Protein AF-A0A931S979-F1 (afdb_monomer_lite)

Sequence (133 aa):
MPFPTGTSEITEDDVEEVTSRFDELYEKAYGRGSGYREAGKEILTFRVTAVGVLKKPKIQSASMNKGANPDVAVKGTREVYFEERKDFVSTNIYDFERLAPGIIETPVTTIVVNPNDRAMIDEFLNVRILAGA

Foldseek 3Di:
DDFDDDDDDGDPVSVVVVLVVVLVVQCVVPNPPPSVVVVPDDDPDDDDDDDDDDDDDDQFFADAPPPPDQVQFFPAWDFDQDPVVNGTDTDTAGDLVRDRWFADDDPVDHGDAHPQWGWTAGRSRDIDIDDGD

Radius of gyration: 26.76 Å; chains: 1; bounding box: 42×40×65 Å

pLDDT: mean 84.08, std 11.94, range [40.72, 96.25]

Structure (mmCIF, N/CA/C/O backbone):
data_AF-A0A931S979-F1
#
_entry.id   AF-A0A931S979-F1
#
loop_
_atom_site.group_PDB
_atom_site.id
_atom_site.type_symbol
_atom_site.label_atom_id
_atom_site.label_alt_id
_atom_site.label_comp_id
_atom_site.label_asym_id
_atom_site.label_entity_id
_atom_site.label_seq_id
_atom_site.pdbx_PDB_ins_code
_atom_site.Cartn_x
_atom_site.Cartn_y
_atom_site.Cartn_z
_atom_site.occupancy
_atom_site.B_iso_or_equiv
_atom_site.auth_seq_id
_atom_site.auth_comp_id
_atom_site.auth_asym_id
_atom_site.auth_atom_id
_atom_site.pdbx_PDB_model_num
ATOM 1 N N . MET A 1 1 ? -10.013 6.696 20.470 1.00 86.00 1 MET A N 1
ATOM 2 C CA . MET A 1 1 ? -9.221 5.533 20.923 1.00 86.00 1 MET A CA 1
ATOM 3 C C . MET A 1 1 ? -10.169 4.387 21.203 1.00 86.00 1 MET A C 1
ATOM 5 O O . MET A 1 1 ? -11.299 4.681 21.578 1.00 86.00 1 MET A O 1
ATOM 9 N N . PRO A 1 2 ? -9.794 3.130 20.927 1.00 89.75 2 PRO A N 1
ATOM 10 C CA . PRO A 1 2 ? -10.700 2.011 21.143 1.00 89.75 2 PRO A CA 1
ATOM 11 C C . PRO A 1 2 ? -10.795 1.680 22.636 1.00 89.75 2 PRO A C 1
ATOM 13 O O . PRO A 1 2 ? -9.772 1.593 23.313 1.00 89.75 2 PRO A O 1
ATOM 16 N N . PHE A 1 3 ? -12.022 1.474 23.106 1.00 92.19 3 PHE A N 1
ATOM 17 C CA . PHE A 1 3 ? -12.305 0.714 24.324 1.00 92.19 3 PHE A C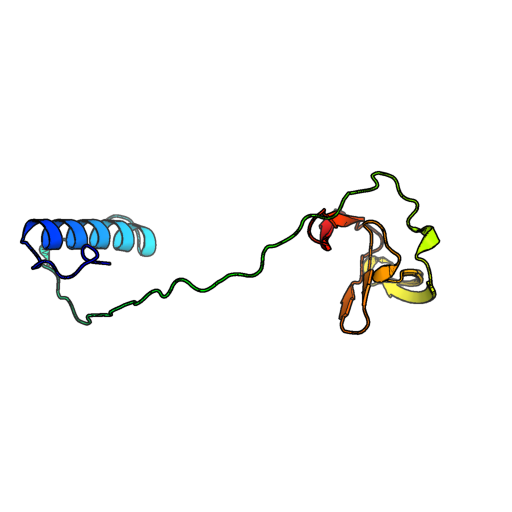A 1
ATOM 18 C C . PHE A 1 3 ? -11.906 -0.763 24.129 1.00 92.19 3 PHE A C 1
ATOM 20 O O . PHE A 1 3 ? -11.683 -1.176 22.980 1.00 92.19 3 PHE A O 1
ATOM 27 N N . PRO A 1 4 ? -11.814 -1.566 25.207 1.00 90.31 4 PRO A N 1
ATOM 28 C CA . PRO A 1 4 ? -11.581 -3.000 25.087 1.00 90.31 4 PRO A CA 1
ATOM 29 C C . PRO A 1 4 ? -12.544 -3.666 24.103 1.00 90.31 4 PRO A C 1
ATOM 31 O O . PRO A 1 4 ? -13.722 -3.320 23.999 1.00 90.31 4 PRO A O 1
ATOM 34 N N . THR A 1 5 ? -12.034 -4.640 23.355 1.00 88.81 5 THR A N 1
ATOM 35 C CA . THR A 1 5 ? -12.852 -5.400 22.410 1.00 88.81 5 THR A CA 1
ATOM 36 C C . THR A 1 5 ? -13.749 -6.386 23.145 1.00 88.81 5 THR A C 1
ATOM 38 O O . THR A 1 5 ? -13.280 -7.092 24.034 1.00 88.81 5 THR A O 1
ATOM 41 N N . GLY A 1 6 ? -14.992 -6.527 22.694 1.00 86.50 6 GLY A N 1
ATOM 42 C CA . GLY A 1 6 ? -15.927 -7.517 23.217 1.00 86.50 6 GLY A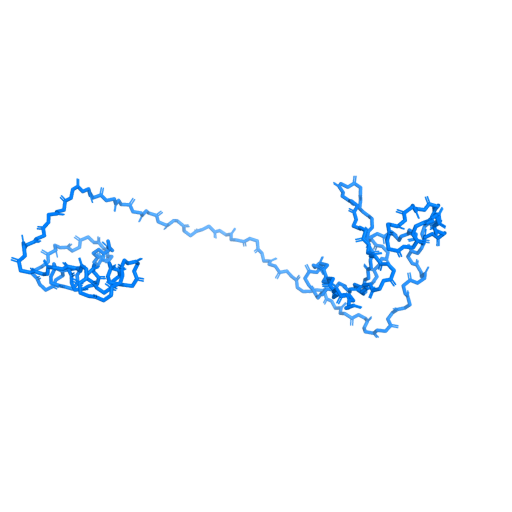 CA 1
ATOM 43 C C . GLY A 1 6 ? -17.293 -6.909 23.485 1.00 86.50 6 GLY A C 1
ATOM 44 O O . GLY A 1 6 ? -17.643 -5.872 22.927 1.00 86.50 6 GLY A O 1
ATOM 45 N N . THR A 1 7 ? -18.065 -7.595 24.322 1.00 85.81 7 THR A N 1
ATOM 46 C CA . THR A 1 7 ? -19.414 -7.187 24.742 1.00 85.81 7 THR A CA 1
ATOM 47 C C . THR A 1 7 ? -19.513 -6.982 26.252 1.00 85.81 7 THR A C 1
ATOM 49 O O . THR A 1 7 ? -20.619 -6.905 26.780 1.00 85.81 7 THR A O 1
ATOM 52 N N . SER A 1 8 ? -18.378 -6.966 26.955 1.00 91.31 8 SER A N 1
ATOM 53 C CA . SER A 1 8 ? -18.333 -6.678 28.387 1.00 91.31 8 SER A CA 1
ATOM 54 C C . SER A 1 8 ? -18.725 -5.226 28.649 1.00 91.31 8 SER A C 1
ATOM 56 O O . SER A 1 8 ? -18.535 -4.361 27.791 1.00 91.31 8 SER A O 1
ATOM 58 N N . GLU A 1 9 ? -19.264 -4.965 29.836 1.00 94.06 9 GLU A N 1
ATOM 59 C CA . GLU A 1 9 ? -19.515 -3.598 30.282 1.00 94.06 9 GLU A CA 1
ATOM 60 C C . GLU A 1 9 ? -18.198 -2.825 30.402 1.00 94.06 9 GLU A C 1
ATOM 62 O O . GLU A 1 9 ? -17.171 -3.383 30.788 1.00 94.06 9 GLU A O 1
ATOM 67 N N . ILE A 1 10 ? -18.244 -1.543 30.040 1.00 93.25 10 ILE A N 1
ATOM 68 C CA . ILE A 1 10 ? -17.109 -0.626 30.154 1.00 93.25 10 ILE A CA 1
ATOM 69 C C . ILE A 1 10 ? -16.960 -0.240 31.626 1.00 93.25 10 ILE A C 1
ATOM 71 O O . ILE A 1 10 ? -17.922 0.213 32.248 1.00 93.25 10 ILE A O 1
ATOM 75 N N . THR A 1 11 ? -15.755 -0.395 32.158 1.00 95.69 11 THR A N 1
ATOM 76 C CA . THR A 1 11 ? -15.399 -0.068 33.542 1.00 95.69 11 THR A CA 1
ATOM 77 C C . THR A 1 11 ? -14.742 1.312 33.652 1.00 95.69 11 THR A C 1
ATOM 79 O O . THR A 1 11 ? -14.381 1.928 32.647 1.00 95.69 11 THR A O 1
ATOM 82 N N . GLU A 1 12 ? -14.575 1.818 34.876 1.00 94.56 12 GLU A N 1
ATOM 83 C CA . GLU A 1 12 ? -13.837 3.068 35.119 1.00 94.56 12 GLU A CA 1
ATOM 84 C C . GLU A 1 12 ? -12.369 2.961 34.672 1.00 94.56 12 GLU A C 1
ATOM 86 O O . GLU A 1 12 ? -11.866 3.882 34.024 1.00 94.56 12 GLU A O 1
ATOM 91 N N . ASP A 1 13 ? -11.731 1.811 34.902 1.00 95.12 13 ASP A N 1
ATOM 92 C CA . ASP A 1 13 ? -10.360 1.530 34.457 1.00 95.12 13 ASP A CA 1
ATOM 93 C C . ASP A 1 13 ? -10.233 1.624 32.924 1.00 95.12 13 ASP A C 1
ATOM 95 O O . ASP A 1 13 ? -9.265 2.180 32.399 1.00 95.12 13 ASP A O 1
ATOM 99 N N . ASP A 1 14 ? -11.242 1.151 32.182 1.00 94.31 14 ASP A N 1
ATOM 100 C CA . ASP A 1 14 ? -11.263 1.244 30.716 1.00 94.31 14 ASP A CA 1
ATOM 101 C C . ASP A 1 14 ? -11.343 2.699 30.239 1.00 94.31 14 ASP A C 1
ATOM 103 O O . ASP A 1 14 ? -10.724 3.080 29.239 1.00 94.31 14 ASP A O 1
ATOM 107 N N . VAL A 1 15 ? -12.112 3.531 30.948 1.00 92.75 15 VAL A N 1
ATOM 108 C CA . VAL A 1 15 ? -12.225 4.964 30.655 1.00 92.75 15 VAL A CA 1
ATOM 109 C C . VAL A 1 15 ? -10.903 5.670 30.938 1.00 92.75 15 VAL A C 1
ATOM 111 O O . VAL A 1 15 ? -10.476 6.487 30.114 1.00 92.75 15 VAL A O 1
ATOM 114 N N . GLU A 1 16 ? -10.236 5.353 32.050 1.00 92.38 16 GLU A N 1
ATOM 115 C CA . GLU A 1 16 ? -8.920 5.903 32.389 1.00 92.38 16 GLU A CA 1
ATOM 116 C C . GLU A 1 16 ? -7.868 5.511 31.342 1.00 92.38 16 GLU A C 1
ATOM 118 O O . GLU A 1 16 ? -7.127 6.367 30.847 1.00 92.38 16 GLU A O 1
ATOM 123 N N . GLU A 1 17 ? -7.865 4.252 30.904 1.00 93.50 17 GLU A N 1
ATOM 124 C CA . GLU A 1 17 ? -6.940 3.764 29.885 1.00 93.50 17 GLU A CA 1
ATOM 125 C C . GLU A 1 17 ? -7.145 4.467 28.530 1.00 93.50 17 GLU A C 1
ATOM 127 O O . GLU A 1 17 ? -6.193 4.958 27.910 1.00 93.50 17 GLU A O 1
ATOM 132 N N . VAL A 1 18 ? -8.394 4.558 28.060 1.00 93.56 18 VAL A N 1
ATOM 133 C CA . VAL A 1 18 ? -8.747 5.256 26.810 1.00 93.56 18 VAL A CA 1
ATOM 134 C C . VAL A 1 18 ? -8.361 6.733 26.873 1.00 93.56 18 VAL A C 1
ATOM 136 O O . VAL A 1 18 ? -7.865 7.292 25.888 1.00 93.56 18 VAL A O 1
ATOM 139 N N . THR A 1 19 ? -8.566 7.345 28.033 1.00 91.31 19 THR A N 1
ATOM 140 C CA . THR A 1 19 ? -8.257 8.742 28.324 1.00 91.31 19 THR A CA 1
ATOM 141 C C . THR A 1 19 ? -6.752 9.011 28.307 1.00 91.31 19 THR A C 1
ATOM 143 O O . THR A 1 19 ? -6.308 9.958 27.654 1.00 91.31 19 THR A O 1
ATOM 146 N N . SER A 1 20 ? -5.963 8.162 28.963 1.00 90.94 20 SER A N 1
ATOM 147 C CA . SER A 1 20 ? -4.502 8.267 28.980 1.00 90.94 20 SER A CA 1
ATOM 148 C C . SER A 1 20 ? -3.917 8.122 27.570 1.00 90.94 20 SER A C 1
ATOM 150 O O . SER A 1 20 ? -3.153 8.974 27.112 1.00 90.94 20 SER A O 1
ATOM 152 N N . ARG A 1 21 ? -4.384 7.120 26.808 1.00 92.56 21 ARG A N 1
ATOM 153 C CA . ARG A 1 21 ? -3.989 6.926 25.399 1.00 92.56 21 ARG A CA 1
ATOM 154 C C . ARG A 1 21 ? -4.362 8.114 24.514 1.00 92.56 21 ARG A C 1
ATOM 156 O O . ARG A 1 21 ? -3.638 8.422 23.567 1.00 92.56 21 ARG A O 1
ATOM 163 N N . PHE A 1 22 ? -5.502 8.760 24.771 1.00 92.06 22 PHE A N 1
ATOM 164 C CA . PHE A 1 22 ? -5.876 9.975 24.050 1.00 92.06 22 PHE A CA 1
ATOM 165 C C . PHE A 1 22 ? -4.855 11.088 24.291 1.00 92.06 22 PHE A C 1
ATOM 167 O O . PHE A 1 22 ? -4.387 11.665 23.314 1.00 92.06 22 PHE A O 1
ATOM 174 N N . ASP A 1 23 ? -4.462 11.338 25.543 1.00 90.69 23 ASP A N 1
ATOM 175 C CA . ASP A 1 23 ? -3.487 12.385 25.873 1.00 90.69 23 ASP A CA 1
ATOM 176 C C . ASP A 1 23 ? -2.142 12.153 25.180 1.00 90.69 23 ASP A C 1
ATOM 178 O O . ASP A 1 23 ? -1.593 13.065 24.565 1.00 90.69 23 ASP A O 1
ATOM 182 N N . GLU A 1 24 ? -1.630 10.921 25.228 1.00 91.19 24 GLU A N 1
ATOM 183 C CA . GLU A 1 24 ? -0.366 10.553 24.580 1.00 91.19 24 GLU A CA 1
ATOM 184 C C . GLU A 1 24 ? -0.401 10.795 23.067 1.00 91.19 24 GLU A C 1
ATOM 186 O O . GLU A 1 24 ? 0.532 11.353 22.482 1.00 91.19 24 GLU A O 1
ATOM 191 N N . LEU A 1 25 ? -1.490 10.386 22.411 1.00 92.19 25 LEU A N 1
ATOM 192 C CA . LEU A 1 25 ? -1.637 10.534 20.966 1.00 92.19 25 LEU A CA 1
ATOM 193 C C . LEU A 1 25 ? -1.910 11.981 20.561 1.00 92.19 25 LEU A C 1
ATOM 195 O O . LEU A 1 25 ? -1.438 12.408 19.505 1.00 92.19 25 LEU A O 1
ATOM 199 N N . TYR A 1 26 ? -2.614 12.739 21.399 1.00 91.56 26 TYR A N 1
ATOM 200 C CA . TYR A 1 26 ? -2.845 14.160 21.186 1.00 91.56 26 TYR A CA 1
ATOM 201 C C . TYR A 1 26 ? -1.532 14.943 21.281 1.00 91.56 26 TYR A C 1
ATOM 203 O O . TYR A 1 26 ? -1.202 15.689 20.362 1.00 91.56 26 TYR A O 1
ATOM 211 N N . GLU A 1 27 ? -0.717 14.701 22.313 1.00 92.69 27 GLU A N 1
ATOM 212 C CA . GLU A 1 27 ? 0.604 15.328 22.433 1.00 92.69 27 GLU A CA 1
ATOM 213 C C . GLU A 1 27 ? 1.553 14.923 21.303 1.00 92.69 27 GLU A C 1
ATOM 215 O O . GLU A 1 27 ? 2.322 15.749 20.812 1.00 92.69 27 GLU A O 1
ATOM 220 N N . LYS A 1 28 ? 1.493 13.669 20.839 1.00 93.12 28 LYS A N 1
ATOM 221 C CA . LYS A 1 28 ? 2.280 13.225 19.681 1.00 93.12 28 LYS A CA 1
ATOM 222 C C . LYS A 1 28 ? 1.879 13.951 18.395 1.00 93.12 28 LYS A C 1
ATOM 224 O O . LYS A 1 28 ? 2.743 14.222 17.564 1.00 93.12 28 LYS A O 1
ATOM 229 N N . ALA A 1 29 ? 0.590 14.234 18.217 1.00 93.88 29 ALA A N 1
ATOM 230 C CA . ALA A 1 29 ? 0.072 14.903 17.028 1.00 93.88 29 ALA A CA 1
ATOM 231 C C . ALA A 1 29 ? 0.276 16.427 17.060 1.00 93.88 29 ALA A C 1
ATOM 233 O O . ALA A 1 29 ? 0.570 17.016 16.022 1.00 93.88 29 ALA A O 1
ATOM 234 N N . TYR A 1 30 ? 0.141 17.057 18.232 1.00 92.06 30 TYR A N 1
ATOM 235 C CA . TYR A 1 30 ? 0.061 18.519 18.371 1.00 92.06 30 TYR A CA 1
ATOM 236 C C . TYR A 1 30 ? 1.161 19.144 19.242 1.00 92.06 30 TYR A C 1
ATOM 238 O O . TYR A 1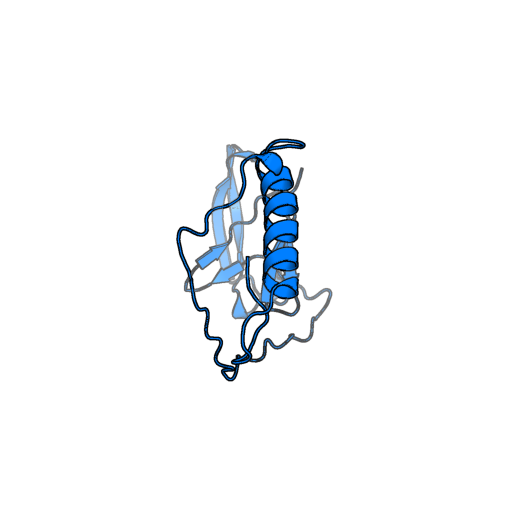 30 ? 1.201 20.361 19.412 1.00 92.06 30 TYR A O 1
ATOM 246 N N . GLY A 1 31 ? 2.085 18.337 19.760 1.00 90.19 31 GLY A N 1
ATOM 247 C CA . GLY A 1 31 ? 3.214 18.780 20.572 1.00 90.19 31 GLY A CA 1
ATOM 248 C C . GLY A 1 31 ? 3.006 18.561 22.071 1.00 90.19 31 GLY A C 1
ATOM 249 O O . GLY A 1 31 ? 1.885 18.495 22.581 1.00 90.19 31 GLY A O 1
ATOM 250 N N . ARG A 1 32 ? 4.120 18.448 22.797 1.00 86.06 32 ARG A N 1
ATOM 251 C CA . ARG A 1 32 ? 4.140 18.193 24.244 1.00 86.06 32 ARG A CA 1
ATOM 252 C C . ARG A 1 32 ? 3.378 19.281 25.009 1.00 86.06 32 ARG A C 1
ATOM 254 O O . ARG A 1 32 ? 3.612 20.464 24.779 1.00 86.06 32 ARG A O 1
ATOM 261 N N . GLY A 1 33 ? 2.515 18.881 25.944 1.00 81.12 33 GLY A N 1
ATOM 262 C CA . GLY A 1 33 ? 1.715 19.797 26.763 1.00 81.12 33 GLY A CA 1
ATOM 263 C C . GLY A 1 33 ? 0.417 20.286 26.113 1.00 81.12 33 GLY A C 1
ATOM 264 O O . GLY A 1 33 ? -0.348 20.990 26.764 1.00 81.12 33 GLY A O 1
ATOM 265 N N . SER A 1 34 ? 0.127 19.900 24.866 1.00 84.56 34 SER A N 1
ATOM 266 C CA . SER A 1 34 ? -1.113 20.288 24.172 1.00 84.56 34 SER A CA 1
ATOM 267 C C . SER A 1 34 ? -2.365 19.543 24.655 1.00 84.56 34 SER A C 1
ATOM 269 O O . SER A 1 34 ? -3.472 19.999 24.389 1.00 84.56 34 SER A O 1
ATOM 271 N N . GLY A 1 35 ? -2.216 18.422 25.372 1.00 76.44 35 GLY A N 1
ATOM 272 C CA . GLY A 1 35 ? -3.345 17.591 25.818 1.00 76.44 35 GLY A CA 1
ATOM 273 C C . GLY A 1 35 ? -4.188 18.182 26.956 1.00 76.44 35 GLY A C 1
ATOM 274 O O . GLY A 1 35 ? -5.278 17.689 27.205 1.00 76.44 35 GLY A O 1
ATOM 275 N N . TYR A 1 36 ? -3.684 19.212 27.650 1.00 78.62 36 TYR A N 1
ATOM 276 C CA . TYR A 1 36 ? -4.348 19.969 28.725 1.00 78.62 36 TYR A CA 1
ATOM 277 C C . TYR A 1 36 ? -5.334 19.165 29.603 1.00 78.62 36 TYR A C 1
ATOM 279 O O . TYR A 1 36 ? -6.531 19.438 29.662 1.00 78.62 36 TYR A O 1
ATOM 287 N N . ARG A 1 37 ? -4.803 18.163 30.321 1.00 75.06 37 ARG A N 1
ATOM 288 C CA . ARG A 1 37 ? -5.582 17.163 31.083 1.00 75.06 37 ARG A CA 1
ATOM 289 C C . ARG A 1 37 ? -6.562 17.742 32.108 1.00 75.06 37 ARG A C 1
ATOM 291 O O . ARG A 1 37 ? -7.577 17.115 32.392 1.00 75.06 37 ARG A O 1
ATOM 298 N N . GLU A 1 38 ? -6.246 18.907 32.666 1.00 78.19 38 GLU A N 1
ATOM 299 C CA . GLU A 1 38 ? -7.018 19.565 33.728 1.00 78.19 38 GLU A CA 1
ATOM 300 C C . GLU A 1 38 ? -8.363 20.125 33.244 1.00 78.19 38 GLU A C 1
ATOM 302 O O . GLU A 1 38 ? -9.261 20.328 34.056 1.00 78.19 38 GLU A O 1
ATOM 307 N N . ALA A 1 39 ? -8.538 20.335 31.934 1.00 81.12 39 ALA A N 1
ATOM 308 C CA . ALA A 1 39 ? -9.787 20.844 31.363 1.00 81.12 39 ALA A CA 1
ATOM 309 C C . ALA A 1 39 ? -10.926 19.807 31.330 1.00 81.12 39 ALA A C 1
ATOM 311 O O . ALA A 1 39 ? -12.042 20.129 30.923 1.00 81.12 39 ALA A O 1
ATOM 312 N N . GLY A 1 40 ? -10.657 18.566 31.744 1.00 82.06 40 GLY A N 1
ATOM 313 C CA . GLY A 1 40 ? -11.567 17.451 31.526 1.00 82.06 40 GLY A CA 1
ATOM 314 C C . GLY A 1 40 ? -11.583 17.015 30.061 1.00 82.06 40 GLY A C 1
ATOM 315 O O . GLY A 1 40 ? -10.859 17.539 29.213 1.00 82.06 40 GLY A O 1
ATOM 316 N N . LYS A 1 41 ? -12.379 15.989 29.765 1.00 86.25 41 LYS A N 1
ATOM 317 C CA . LYS A 1 41 ? -12.473 15.402 28.428 1.00 86.25 41 LYS A CA 1
ATOM 318 C C . LYS A 1 41 ? -13.923 15.137 28.077 1.00 86.25 41 LYS A C 1
ATOM 320 O O . LYS A 1 41 ? -14.703 14.716 28.925 1.00 86.25 41 LYS A O 1
ATOM 325 N N . GLU A 1 42 ? -14.254 15.341 26.811 1.00 90.31 42 GLU A N 1
ATOM 326 C CA . GLU A 1 42 ? -15.584 15.097 26.267 1.00 90.31 42 GLU A CA 1
ATOM 327 C C . GLU A 1 42 ? -15.495 14.101 25.107 1.00 90.31 42 GLU A C 1
ATOM 329 O O . GLU A 1 42 ? -14.668 14.243 24.202 1.00 90.31 42 GLU A O 1
ATOM 334 N N . ILE A 1 43 ? -16.354 13.078 25.125 1.00 90.00 43 ILE A N 1
ATOM 335 C CA . ILE A 1 43 ? -16.469 12.119 24.025 1.00 90.00 43 ILE A CA 1
ATOM 336 C C . ILE A 1 43 ? -17.595 12.577 23.104 1.00 90.00 43 ILE A C 1
ATOM 338 O O . ILE A 1 43 ? -18.772 12.402 23.404 1.00 90.00 43 ILE A O 1
ATOM 342 N N . LEU A 1 44 ? -17.225 13.121 21.946 1.00 93.06 44 LEU A N 1
ATOM 343 C CA . LEU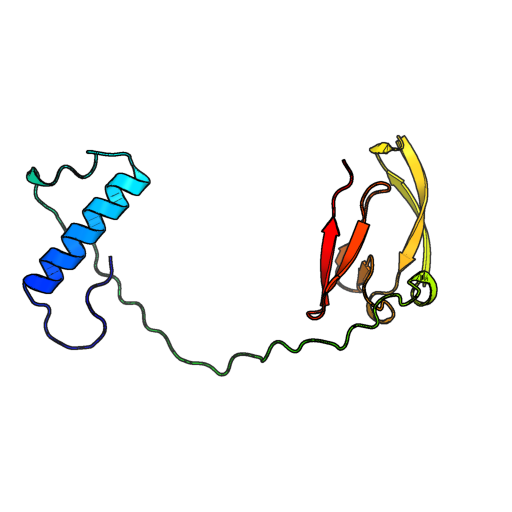 A 1 44 ? -18.191 13.626 20.965 1.00 93.06 44 LEU A CA 1
ATOM 344 C C . LEU A 1 44 ? -18.800 12.526 20.086 1.00 93.06 44 LEU A C 1
ATOM 346 O O . LEU A 1 44 ? -19.875 12.698 19.516 1.00 93.06 44 LEU A O 1
ATOM 350 N N . THR A 1 45 ? -18.093 11.415 19.871 1.00 93.69 45 THR A N 1
ATOM 351 C CA . THR A 1 45 ? -18.517 10.389 18.908 1.00 93.69 45 THR A CA 1
ATOM 352 C C . THR A 1 45 ? -18.019 9.009 19.300 1.00 93.69 45 THR A C 1
ATOM 354 O O . THR A 1 45 ? -16.827 8.806 19.527 1.00 93.69 45 THR A O 1
ATOM 357 N N . PHE A 1 46 ? -18.929 8.038 19.264 1.00 91.31 46 PHE A N 1
ATOM 358 C CA . PHE A 1 46 ? -18.609 6.618 19.344 1.00 91.31 46 PHE A CA 1
ATOM 359 C C . PHE A 1 46 ? -18.615 6.004 17.942 1.00 91.31 46 PHE A C 1
ATOM 361 O O . PHE A 1 46 ? -19.521 6.246 17.145 1.00 91.31 46 PHE A O 1
ATOM 368 N N . ARG A 1 47 ? -17.593 5.200 17.631 1.00 93.38 47 ARG A N 1
ATOM 369 C CA . ARG A 1 47 ? -17.491 4.451 16.372 1.00 93.38 47 ARG A CA 1
ATOM 370 C C . ARG A 1 47 ? -17.241 2.983 16.675 1.00 93.38 47 ARG A C 1
ATOM 372 O O . ARG A 1 47 ? -16.334 2.661 17.436 1.00 93.38 47 ARG A O 1
ATOM 379 N N . VAL A 1 48 ? -18.005 2.113 16.023 1.00 91.00 48 VAL A N 1
ATOM 380 C CA . VAL A 1 48 ? -17.825 0.660 16.088 1.00 91.00 48 VAL A CA 1
ATOM 381 C C . VAL A 1 48 ? -17.138 0.185 14.812 1.00 91.00 48 VAL A C 1
ATOM 383 O O . VAL A 1 48 ? -17.572 0.516 13.709 1.00 91.00 48 VAL A O 1
ATOM 386 N N . THR A 1 49 ? -16.078 -0.607 14.967 1.00 91.25 49 THR A N 1
ATOM 387 C CA . THR A 1 49 ? -15.397 -1.290 13.861 1.00 91.25 49 THR A CA 1
ATOM 388 C C . THR A 1 49 ? -15.615 -2.790 14.009 1.00 91.25 49 THR A C 1
ATOM 390 O O . THR A 1 49 ? -15.165 -3.382 14.986 1.00 91.25 49 THR A O 1
ATOM 393 N N . ALA A 1 50 ? -16.277 -3.409 13.032 1.00 89.81 50 ALA A N 1
ATOM 394 C CA . ALA A 1 50 ? -16.430 -4.859 12.956 1.00 89.81 50 ALA A CA 1
ATOM 395 C C . ALA A 1 50 ? -15.448 -5.439 11.928 1.00 89.81 50 ALA A C 1
ATOM 397 O O . ALA A 1 50 ? -15.334 -4.923 10.816 1.00 89.81 50 ALA A O 1
ATOM 398 N N . VAL A 1 51 ? -14.745 -6.516 12.291 1.00 89.62 51 VAL A N 1
ATOM 399 C CA . VAL A 1 51 ? -13.770 -7.185 11.417 1.00 89.62 51 VAL A CA 1
ATOM 400 C C . VAL A 1 51 ? -14.224 -8.615 11.147 1.00 89.62 51 VAL A C 1
ATOM 402 O O . VAL A 1 51 ? -14.256 -9.445 12.050 1.00 89.62 51 VAL A O 1
ATOM 405 N N . GLY A 1 52 ? -14.555 -8.910 9.890 1.00 91.69 52 GLY A N 1
ATOM 406 C CA . GLY A 1 52 ? -14.817 -10.270 9.421 1.00 91.69 52 GLY A CA 1
ATOM 407 C C . GLY A 1 52 ? -13.546 -10.922 8.877 1.00 91.69 52 GLY A C 1
ATOM 408 O O . GLY A 1 52 ? -12.843 -10.330 8.055 1.00 91.69 52 GLY A O 1
ATOM 409 N N . VAL A 1 53 ? -13.248 -12.151 9.304 1.00 91.19 53 VAL A N 1
ATOM 410 C CA . VAL A 1 53 ? -12.132 -12.922 8.740 1.00 91.19 53 VAL A CA 1
ATOM 411 C C . VAL A 1 53 ? -12.582 -13.555 7.428 1.00 91.19 53 VAL A C 1
ATOM 413 O O . VAL A 1 53 ? -13.369 -14.497 7.411 1.00 91.19 53 VAL A O 1
ATOM 416 N N . LEU A 1 54 ? -12.061 -13.041 6.318 1.00 92.06 54 LEU A N 1
ATOM 417 C CA . LEU A 1 54 ? -12.249 -13.624 4.993 1.00 92.06 54 LEU A CA 1
ATOM 418 C C . LEU A 1 54 ? -11.032 -14.459 4.599 1.00 92.06 54 LEU A C 1
ATOM 420 O O . LEU A 1 54 ? -9.905 -14.194 5.029 1.00 92.06 54 LEU A O 1
ATOM 424 N N . LYS A 1 55 ? -11.245 -15.447 3.725 1.00 93.00 55 LYS A N 1
ATOM 425 C CA . LYS A 1 55 ? -10.146 -16.177 3.089 1.00 93.00 55 LYS A CA 1
ATOM 426 C C . LYS A 1 55 ? -9.367 -15.209 2.196 1.00 93.00 55 LYS A C 1
ATOM 428 O O . LYS A 1 55 ? -9.797 -14.891 1.092 1.00 93.00 55 LYS A O 1
ATOM 433 N N . LYS A 1 56 ? -8.221 -14.741 2.686 1.00 91.12 56 LYS A N 1
ATOM 434 C CA . LYS A 1 56 ? -7.308 -13.895 1.913 1.00 91.12 56 LYS A CA 1
ATOM 435 C C . LYS A 1 56 ? -6.598 -14.733 0.840 1.00 91.12 56 LYS A C 1
ATOM 437 O O . LYS A 1 56 ? -6.282 -15.900 1.106 1.00 91.12 56 LYS A O 1
ATOM 442 N N . PRO A 1 57 ? -6.332 -14.176 -0.354 1.00 89.38 57 PRO A N 1
ATOM 443 C CA . PRO A 1 57 ? -5.456 -14.828 -1.316 1.00 89.38 57 PRO A CA 1
ATOM 444 C C . PRO A 1 57 ? -4.077 -15.037 -0.684 1.00 89.38 57 PRO A C 1
ATOM 446 O O . PRO A 1 57 ? -3.572 -14.179 0.043 1.00 89.38 57 PRO A O 1
ATOM 449 N N . LYS A 1 58 ? -3.478 -16.203 -0.935 1.00 89.19 58 LYS A N 1
ATOM 450 C CA . LYS A 1 58 ? -2.101 -16.469 -0.519 1.00 89.19 58 LYS A CA 1
ATOM 451 C C . LYS A 1 58 ? -1.175 -15.811 -1.532 1.00 89.19 58 LYS A C 1
ATOM 453 O O . LYS A 1 58 ? -1.205 -16.187 -2.699 1.00 89.19 58 LYS A O 1
ATOM 458 N N . ILE A 1 59 ? -0.366 -14.862 -1.077 1.00 89.31 59 ILE A N 1
ATOM 459 C CA . ILE A 1 59 ? 0.736 -14.329 -1.876 1.00 89.31 59 ILE A CA 1
ATOM 460 C C . ILE A 1 59 ? 1.771 -15.452 -1.995 1.00 89.31 59 ILE A C 1
ATOM 462 O O . ILE A 1 59 ? 2.224 -15.982 -0.980 1.00 89.31 59 ILE A O 1
ATOM 466 N N . GLN A 1 60 ? 2.074 -15.865 -3.223 1.00 87.12 60 GLN A N 1
ATOM 467 C CA . GLN A 1 60 ? 3.054 -16.911 -3.503 1.00 87.12 60 GLN A CA 1
ATOM 468 C C . GLN A 1 60 ? 4.369 -16.262 -3.915 1.00 87.12 60 GLN A C 1
ATOM 470 O O . GLN A 1 60 ? 4.359 -15.318 -4.701 1.00 87.12 60 GLN A O 1
ATOM 475 N N . SER A 1 61 ? 5.482 -16.772 -3.392 1.00 86.19 61 SER A N 1
ATOM 476 C CA . SER A 1 61 ? 6.801 -16.423 -3.903 1.00 86.19 61 SER A CA 1
ATOM 477 C C . SER A 1 61 ? 7.159 -17.323 -5.086 1.00 86.19 61 SER A C 1
ATOM 479 O O . SER A 1 61 ? 6.940 -18.537 -5.061 1.00 86.19 61 SER A O 1
ATOM 481 N N . ALA A 1 62 ? 7.715 -16.725 -6.130 1.00 81.56 62 ALA A N 1
ATOM 482 C CA . ALA A 1 62 ? 8.311 -17.420 -7.253 1.00 81.56 62 ALA A CA 1
ATOM 483 C C . ALA A 1 62 ? 9.742 -17.860 -6.913 1.00 81.56 62 ALA A C 1
ATOM 485 O O . ALA A 1 62 ? 10.462 -17.214 -6.148 1.00 81.56 62 ALA A O 1
ATOM 486 N N . SER A 1 63 ? 10.178 -18.967 -7.516 1.00 77.62 63 SER A N 1
ATOM 487 C CA . SER A 1 63 ? 11.586 -19.360 -7.463 1.00 77.62 63 SER A CA 1
ATOM 488 C C . SER A 1 63 ? 12.412 -18.411 -8.327 1.00 77.62 63 SER A C 1
ATOM 490 O O . SER A 1 63 ? 12.148 -18.244 -9.515 1.00 77.62 63 SER A O 1
ATOM 492 N N . MET A 1 64 ? 13.414 -17.783 -7.717 1.00 69.50 64 MET A N 1
ATOM 493 C CA . MET A 1 64 ? 14.241 -16.770 -8.363 1.00 69.50 64 MET A CA 1
ATOM 494 C C . MET A 1 64 ? 15.443 -17.404 -9.062 1.00 69.50 64 MET A C 1
ATOM 496 O O . MET A 1 64 ? 16.317 -17.975 -8.408 1.00 69.50 64 MET A O 1
ATOM 500 N N . ASN A 1 65 ? 15.549 -17.213 -10.376 1.00 67.75 65 ASN A N 1
ATOM 501 C CA . ASN A 1 65 ? 16.759 -17.533 -11.133 1.00 67.75 65 ASN A CA 1
ATOM 502 C C . ASN A 1 65 ? 17.728 -16.347 -11.068 1.00 67.75 65 ASN A C 1
ATOM 504 O O . ASN A 1 65 ? 17.757 -15.490 -11.953 1.00 67.75 65 ASN A O 1
ATOM 508 N N . LYS A 1 66 ? 18.505 -16.273 -9.982 1.00 62.66 66 LYS A N 1
ATOM 509 C CA . LYS A 1 66 ? 19.534 -15.237 -9.814 1.00 62.66 66 LYS A CA 1
ATOM 510 C C . LYS A 1 66 ? 20.534 -15.315 -10.974 1.00 62.66 66 LYS A C 1
ATOM 512 O O . LYS A 1 66 ? 21.149 -16.355 -11.180 1.00 62.66 66 LYS A O 1
ATOM 517 N N . GLY A 1 67 ? 20.699 -14.214 -11.708 1.00 60.75 67 GLY A N 1
ATOM 518 C CA . GLY A 1 67 ? 21.616 -14.139 -12.851 1.00 60.75 67 GLY A CA 1
ATOM 519 C C . GLY A 1 67 ? 21.035 -14.618 -14.184 1.00 60.75 67 GLY A C 1
ATOM 520 O O . GLY A 1 67 ? 21.798 -14.847 -15.118 1.00 60.75 67 GLY A O 1
ATOM 521 N N . ALA A 1 68 ? 19.711 -14.773 -14.297 1.00 68.50 68 ALA A N 1
ATOM 522 C CA . ALA A 1 68 ? 19.072 -14.972 -15.593 1.00 68.50 68 ALA A CA 1
ATOM 523 C C . ALA A 1 68 ? 19.382 -13.795 -16.535 1.00 68.50 68 ALA A C 1
ATOM 525 O O . ALA A 1 68 ? 19.324 -12.636 -16.124 1.00 68.50 68 ALA A O 1
ATOM 526 N N . ASN A 1 69 ? 19.719 -14.100 -17.790 1.00 76.38 69 ASN A N 1
ATOM 527 C CA . ASN A 1 69 ? 19.991 -13.074 -18.789 1.00 76.38 69 ASN A CA 1
ATOM 528 C C . ASN A 1 69 ? 18.674 -12.362 -19.172 1.00 76.38 69 ASN A C 1
ATOM 530 O O . ASN A 1 69 ? 17.795 -13.037 -19.711 1.00 76.38 69 ASN A O 1
ATOM 534 N N . PRO A 1 70 ? 18.524 -11.041 -18.947 1.00 76.69 70 PRO A N 1
ATOM 535 C CA . PRO A 1 70 ? 17.314 -10.304 -19.321 1.00 76.69 70 PRO A CA 1
ATOM 536 C C . PRO A 1 70 ? 17.094 -10.221 -20.840 1.00 76.69 70 PRO A C 1
ATOM 538 O O . PRO A 1 70 ? 15.962 -10.010 -21.275 1.00 76.69 70 PRO A O 1
ATOM 541 N N . ASP A 1 71 ? 18.127 -10.444 -21.659 1.00 83.69 71 ASP A N 1
ATOM 542 C CA . ASP A 1 71 ? 18.030 -10.366 -23.123 1.00 83.69 71 ASP A CA 1
ATOM 543 C C . ASP A 1 71 ? 17.017 -11.361 -23.705 1.00 83.69 71 ASP A C 1
ATOM 545 O O . ASP A 1 71 ? 16.405 -11.100 -24.740 1.00 83.69 71 ASP A O 1
ATOM 549 N N . VAL A 1 72 ? 16.772 -12.486 -23.016 1.00 83.75 72 VAL A N 1
ATOM 550 C CA . VAL A 1 72 ? 15.768 -13.483 -23.434 1.00 83.75 72 VAL A CA 1
ATOM 551 C C . VAL A 1 72 ? 14.347 -12.928 -23.432 1.00 83.75 72 VAL A C 1
ATOM 553 O O . VAL A 1 72 ? 13.453 -13.557 -24.000 1.00 83.75 72 VAL A O 1
ATOM 556 N N . ALA A 1 73 ? 14.126 -11.781 -22.794 1.00 83.19 73 ALA A N 1
ATOM 557 C CA . ALA A 1 73 ? 12.838 -11.122 -22.715 1.00 83.19 73 ALA A CA 1
ATOM 558 C C . ALA A 1 73 ? 12.725 -9.888 -23.615 1.00 83.19 73 ALA A C 1
ATOM 560 O O . ALA A 1 73 ? 11.646 -9.310 -23.694 1.00 83.19 73 ALA A O 1
ATOM 561 N N . VAL A 1 74 ? 13.787 -9.484 -24.320 1.00 88.12 74 VAL A N 1
ATOM 562 C CA . VAL A 1 74 ? 13.704 -8.369 -25.272 1.00 88.12 74 VAL A CA 1
ATOM 563 C C . VAL A 1 74 ? 12.718 -8.736 -26.382 1.00 88.12 74 VAL A C 1
ATOM 565 O O . VAL A 1 74 ? 12.875 -9.744 -27.074 1.00 88.12 74 VAL A O 1
ATOM 568 N N . LYS A 1 75 ? 11.682 -7.912 -26.549 1.00 90.12 75 LYS A N 1
ATOM 569 C CA . LYS A 1 75 ? 10.678 -8.041 -27.616 1.00 90.12 75 LYS A CA 1
ATOM 570 C C . LYS A 1 75 ? 10.844 -7.012 -28.732 1.00 90.12 75 LYS A C 1
ATOM 572 O O . LYS A 1 75 ? 10.180 -7.115 -29.758 1.00 90.12 75 LYS A O 1
ATOM 577 N N . GLY A 1 76 ? 11.727 -6.035 -28.547 1.00 90.12 76 GLY A N 1
ATOM 578 C CA . GLY A 1 76 ? 12.073 -5.052 -29.565 1.00 90.12 76 GLY A CA 1
ATOM 579 C C . GLY A 1 76 ? 12.847 -3.876 -28.988 1.00 90.12 76 GLY A C 1
ATOM 580 O O . GLY A 1 76 ? 13.179 -3.856 -27.803 1.00 90.12 76 GLY A O 1
ATOM 581 N N . THR A 1 77 ? 13.097 -2.883 -29.832 1.00 91.31 77 THR A N 1
ATOM 582 C CA . THR A 1 77 ? 13.708 -1.607 -29.456 1.00 91.31 77 THR A CA 1
ATOM 583 C C . THR A 1 77 ? 12.839 -0.453 -29.939 1.00 91.31 77 THR A C 1
ATOM 585 O O . THR A 1 77 ? 12.164 -0.556 -30.967 1.00 91.31 77 THR A O 1
ATOM 588 N N . ARG A 1 78 ? 12.824 0.652 -29.190 1.00 91.62 78 ARG A N 1
ATOM 589 C CA . ARG A 1 78 ? 12.212 1.922 -29.614 1.00 91.62 78 ARG A CA 1
ATOM 590 C C . ARG A 1 78 ? 13.126 3.080 -29.257 1.00 91.62 78 ARG A C 1
ATOM 592 O O . ARG A 1 78 ? 13.775 3.060 -28.216 1.00 91.62 78 ARG A O 1
ATOM 599 N N . GLU A 1 79 ? 13.111 4.107 -30.095 1.00 94.00 79 GLU A N 1
ATOM 600 C CA . GLU A 1 79 ? 13.703 5.398 -29.761 1.00 94.00 79 GLU A CA 1
ATOM 601 C C . GLU A 1 79 ? 12.840 6.080 -28.697 1.00 94.00 79 GLU A C 1
ATOM 603 O O . GLU A 1 79 ? 11.655 6.348 -28.919 1.00 94.00 79 GLU A O 1
ATOM 608 N N . VAL A 1 80 ? 13.430 6.337 -27.530 1.00 92.25 80 VAL A N 1
ATOM 609 C CA . VAL A 1 80 ? 12.772 7.001 -26.400 1.00 92.25 80 VAL A CA 1
ATOM 610 C C . VAL A 1 80 ? 13.583 8.230 -26.030 1.00 92.25 80 VAL A C 1
ATOM 612 O O . VAL A 1 80 ? 14.793 8.146 -25.839 1.00 92.25 80 VAL A O 1
ATOM 615 N N . TYR A 1 81 ? 12.921 9.380 -25.943 1.00 92.31 81 TYR A N 1
ATOM 616 C CA . TYR A 1 81 ? 13.572 10.610 -25.513 1.00 92.31 81 TYR A CA 1
ATOM 617 C C . TYR A 1 81 ? 13.749 10.613 -23.994 1.00 92.31 81 TYR A C 1
ATOM 619 O O . TYR A 1 81 ? 12.764 10.503 -23.262 1.00 92.31 81 TYR A O 1
ATOM 627 N N . PHE A 1 82 ? 14.986 10.784 -23.526 1.00 91.12 82 PHE A N 1
ATOM 628 C CA . PHE A 1 82 ? 15.291 10.945 -22.103 1.00 91.12 82 PHE A CA 1
ATOM 629 C C . PHE A 1 82 ? 15.807 12.352 -21.825 1.00 91.12 82 PHE A C 1
ATOM 631 O O . PHE A 1 82 ? 16.815 12.775 -22.391 1.00 91.12 82 PHE A O 1
ATOM 638 N N . GLU A 1 83 ? 15.159 13.061 -20.899 1.00 89.25 83 GLU A N 1
ATOM 639 C CA . GLU A 1 83 ? 15.529 14.436 -20.541 1.00 89.25 83 GLU A CA 1
ATOM 640 C C . GLU A 1 83 ? 16.967 14.536 -20.008 1.00 89.25 83 GLU A C 1
ATOM 642 O O . GLU A 1 83 ? 17.706 15.431 -20.414 1.00 89.25 83 GLU A O 1
ATOM 647 N N . GLU A 1 84 ? 17.409 13.567 -19.201 1.00 86.12 84 GLU A N 1
ATOM 648 C CA . GLU A 1 84 ? 18.786 13.479 -18.682 1.00 86.12 84 GLU A CA 1
ATOM 649 C C . GLU A 1 84 ? 19.844 13.415 -19.791 1.00 86.12 84 GLU A C 1
ATOM 651 O O . GLU A 1 84 ? 20.978 13.861 -19.618 1.00 86.12 84 GLU A O 1
ATOM 656 N N . ARG A 1 85 ? 19.473 12.855 -20.947 1.00 87.88 85 ARG A N 1
ATOM 657 C CA . ARG A 1 85 ? 20.346 12.718 -22.118 1.00 87.88 85 ARG A CA 1
ATOM 658 C C . ARG A 1 85 ? 20.114 13.814 -23.150 1.00 87.88 85 ARG A C 1
ATOM 660 O O . ARG A 1 85 ? 20.956 13.975 -24.027 1.00 87.88 85 ARG A O 1
ATOM 667 N N . LYS A 1 86 ? 19.014 14.568 -23.024 1.00 93.56 86 LYS A N 1
ATOM 668 C CA . LYS A 1 86 ? 18.529 15.570 -23.987 1.00 93.56 86 LYS A CA 1
ATOM 669 C C . LYS A 1 86 ? 18.477 15.040 -25.423 1.00 93.56 86 LYS A C 1
ATOM 671 O O . LYS A 1 86 ? 18.724 15.788 -26.365 1.00 93.56 86 LYS A O 1
ATOM 676 N N . ASP A 1 87 ? 18.194 13.749 -25.574 1.00 96.25 87 ASP A N 1
ATOM 677 C CA . ASP A 1 87 ? 18.234 13.057 -26.859 1.00 96.25 87 ASP A CA 1
ATOM 678 C C . ASP A 1 87 ? 17.353 11.799 -26.847 1.00 96.25 87 ASP A C 1
ATOM 680 O O . ASP A 1 87 ? 16.952 11.305 -25.785 1.00 96.25 87 ASP A O 1
ATOM 684 N N . PHE A 1 88 ? 17.071 11.277 -28.040 1.00 93.75 88 PHE A N 1
ATOM 685 C CA . PHE A 1 88 ? 16.501 9.951 -28.233 1.00 93.75 88 PHE A CA 1
ATOM 686 C C . PHE A 1 88 ? 17.570 8.876 -28.038 1.00 93.75 88 PHE A C 1
ATOM 688 O O . PHE A 1 88 ? 18.691 8.972 -28.534 1.00 93.75 88 PHE A O 1
ATOM 695 N N . VAL A 1 89 ? 17.213 7.839 -27.287 1.00 91.88 89 VAL A N 1
ATOM 696 C CA . VAL A 1 89 ? 18.063 6.681 -27.031 1.00 91.88 89 VAL A CA 1
ATOM 697 C C . VAL A 1 89 ? 17.333 5.427 -27.488 1.00 91.88 89 VAL A C 1
ATOM 699 O O . VAL A 1 89 ? 16.185 5.184 -27.095 1.00 91.88 89 VAL A O 1
ATOM 702 N N . SER A 1 90 ? 18.024 4.596 -28.269 1.00 92.12 90 SER A N 1
ATOM 703 C CA . SER A 1 90 ? 17.529 3.271 -28.633 1.00 92.12 90 SER A CA 1
ATOM 704 C C . SER A 1 90 ? 17.407 2.406 -27.387 1.00 92.12 90 SER A C 1
ATOM 706 O O . SER A 1 90 ? 18.403 2.048 -26.756 1.00 92.12 90 SER A O 1
ATOM 708 N N . THR A 1 91 ? 16.171 2.116 -26.999 1.00 90.69 91 THR A N 1
ATOM 709 C CA . THR A 1 91 ? 15.854 1.517 -25.705 1.00 90.69 91 THR A CA 1
ATOM 710 C C . THR A 1 91 ? 15.243 0.146 -25.912 1.00 90.69 91 THR A C 1
ATOM 712 O O . THR A 1 91 ? 14.257 -0.001 -26.641 1.00 90.69 91 THR A O 1
ATOM 715 N N . ASN A 1 92 ? 15.824 -0.859 -25.257 1.00 90.50 92 ASN A N 1
ATOM 716 C CA . ASN A 1 92 ? 15.275 -2.209 -25.233 1.00 90.50 92 ASN A CA 1
ATOM 717 C C . ASN A 1 92 ? 13.914 -2.219 -24.541 1.00 90.50 92 ASN A C 1
ATOM 719 O O . ASN A 1 92 ? 13.739 -1.660 -23.459 1.00 90.50 92 ASN A O 1
ATOM 723 N N . ILE A 1 93 ? 12.974 -2.923 -25.153 1.00 88.88 93 ILE A N 1
ATOM 724 C CA . ILE A 1 93 ? 11.654 -3.176 -24.601 1.00 88.88 93 ILE A CA 1
ATOM 725 C C . ILE A 1 93 ? 11.589 -4.642 -24.261 1.00 88.88 93 ILE A C 1
ATOM 727 O O . ILE A 1 93 ? 11.808 -5.499 -25.120 1.00 88.88 93 ILE A O 1
ATOM 731 N N . TYR A 1 94 ? 11.250 -4.920 -23.016 1.00 83.19 94 TYR A N 1
ATOM 732 C CA . TYR A 1 94 ? 11.186 -6.271 -22.506 1.00 83.19 94 TYR A CA 1
ATOM 733 C C . TYR A 1 94 ? 9.731 -6.700 -22.309 1.00 83.19 94 TYR A C 1
ATOM 735 O O . TYR A 1 94 ? 8.867 -5.910 -21.922 1.00 83.19 94 TYR A O 1
ATOM 743 N N . ASP A 1 95 ? 9.464 -7.965 -22.601 1.00 82.62 95 ASP A N 1
ATOM 744 C CA . ASP A 1 95 ? 8.213 -8.645 -22.310 1.00 82.62 95 ASP A CA 1
ATOM 745 C C . ASP A 1 95 ? 8.205 -9.113 -20.851 1.00 82.62 95 ASP A C 1
ATOM 747 O O . ASP A 1 95 ? 9.027 -9.941 -20.452 1.00 82.62 95 ASP A O 1
ATOM 751 N N . PHE A 1 96 ? 7.269 -8.583 -20.061 1.00 75.12 96 PHE A N 1
ATOM 752 C CA . PHE A 1 96 ? 7.122 -8.914 -18.646 1.00 75.12 96 PHE A CA 1
ATOM 753 C C . PHE A 1 96 ? 6.996 -10.411 -18.375 1.00 75.12 96 PHE A C 1
ATOM 755 O O . PHE A 1 96 ? 7.592 -10.906 -17.424 1.00 75.12 96 PHE A O 1
ATOM 762 N N . GLU A 1 97 ? 6.252 -11.143 -19.205 1.00 75.62 97 GLU A N 1
ATOM 763 C CA . GLU A 1 97 ? 5.999 -12.567 -18.961 1.00 75.62 97 GLU A CA 1
ATOM 764 C C . GLU A 1 97 ? 7.251 -13.422 -19.190 1.00 75.62 97 GLU A C 1
ATOM 766 O O . GLU A 1 97 ? 7.378 -14.519 -18.646 1.00 75.62 97 GLU A O 1
ATOM 771 N N . ARG A 1 98 ? 8.196 -12.909 -19.987 1.00 75.00 98 ARG A N 1
ATOM 772 C CA . ARG A 1 98 ? 9.466 -13.570 -20.316 1.00 75.00 98 ARG A CA 1
ATOM 773 C C . ARG A 1 98 ? 10.615 -13.113 -19.429 1.00 75.00 98 ARG A C 1
ATOM 775 O O . ARG A 1 98 ? 11.660 -13.765 -19.403 1.00 75.00 98 ARG A O 1
ATOM 782 N N . LEU A 1 99 ? 10.441 -12.002 -18.719 1.00 69.50 99 LEU A N 1
ATOM 783 C CA . LEU A 1 99 ? 11.401 -11.532 -17.739 1.00 69.50 99 LEU A CA 1
ATOM 784 C C . LEU A 1 99 ? 11.392 -12.466 -16.535 1.00 69.50 99 LEU A C 1
ATOM 786 O O . LEU A 1 99 ? 10.544 -12.393 -15.649 1.00 69.50 99 LEU A O 1
ATOM 790 N N . ALA A 1 100 ? 12.449 -13.268 -16.436 1.00 56.09 100 ALA A N 1
ATOM 791 C CA . ALA A 1 100 ? 13.035 -13.439 -15.122 1.00 56.09 100 ALA A CA 1
ATOM 792 C C . ALA A 1 100 ? 13.437 -12.036 -14.615 1.00 56.09 100 ALA A C 1
ATOM 794 O O . ALA A 1 100 ? 13.829 -11.184 -15.409 1.00 56.09 100 ALA A O 1
ATOM 795 N N . PRO A 1 101 ? 13.323 -11.767 -13.320 1.00 43.28 101 PRO A N 1
ATOM 796 C CA . PRO A 1 101 ? 13.437 -10.445 -12.736 1.00 43.28 101 PRO A CA 1
ATOM 797 C C . PRO A 1 101 ? 14.231 -9.302 -13.417 1.00 43.28 101 PRO A C 1
ATOM 799 O O . PRO A 1 101 ? 15.435 -9.206 -13.214 1.00 43.28 101 PRO A O 1
ATOM 802 N N . GLY A 1 102 ? 13.556 -8.360 -14.108 1.00 41.28 102 GLY A N 1
ATOM 803 C CA . GLY A 1 102 ? 14.108 -7.117 -14.709 1.00 41.28 102 GLY A CA 1
ATOM 804 C C . GLY A 1 102 ? 13.029 -6.179 -15.316 1.00 41.28 102 GLY A C 1
ATOM 805 O O . GLY A 1 102 ? 11.863 -6.513 -15.198 1.00 41.28 102 GLY A O 1
ATOM 806 N N . ILE A 1 103 ? 13.410 -5.021 -15.905 1.00 43.41 103 ILE A N 1
ATOM 807 C CA . ILE A 1 103 ? 12.620 -3.819 -16.360 1.00 43.41 103 ILE A CA 1
ATOM 808 C C . ILE A 1 103 ? 11.526 -4.094 -17.420 1.00 43.41 103 ILE A C 1
ATOM 810 O O . ILE A 1 103 ? 11.794 -4.833 -18.344 1.00 43.41 103 ILE A O 1
ATOM 814 N N . ILE A 1 104 ? 10.343 -3.449 -17.368 1.00 48.50 104 ILE A N 1
ATOM 815 C CA . ILE A 1 104 ? 9.049 -4.107 -17.670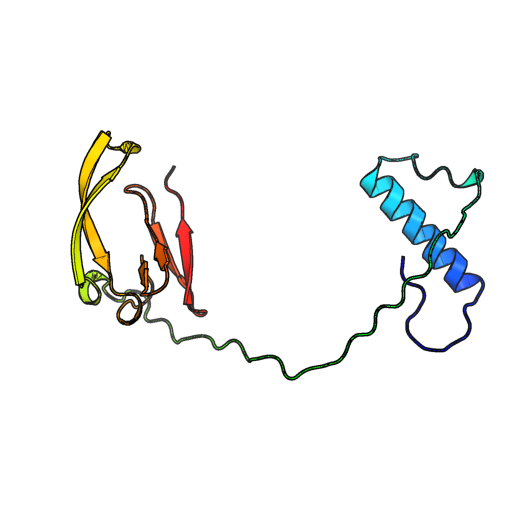 1.00 48.50 104 ILE A CA 1
ATOM 816 C C . ILE A 1 104 ? 8.101 -3.321 -18.587 1.00 48.50 104 ILE A C 1
ATOM 818 O O . ILE A 1 104 ? 7.744 -2.179 -18.301 1.00 48.50 104 ILE A O 1
ATOM 822 N N . GLU A 1 105 ?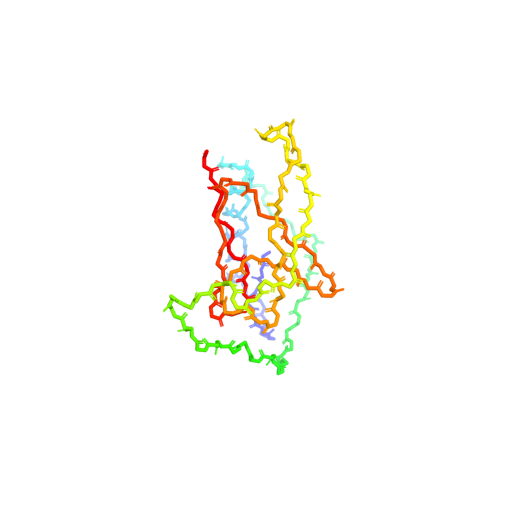 7.528 -4.000 -19.583 1.00 40.72 105 GLU A N 1
ATOM 823 C CA . GLU A 1 105 ? 6.283 -3.585 -20.239 1.00 40.72 105 GLU A CA 1
ATOM 824 C C . GLU A 1 105 ? 5.223 -4.697 -20.133 1.00 40.72 105 GLU A C 1
ATOM 826 O O . GLU A 1 105 ? 5.465 -5.837 -20.529 1.00 40.72 105 GLU A O 1
ATOM 831 N N . THR A 1 106 ? 4.040 -4.365 -19.609 1.00 48.50 106 THR A N 1
ATOM 832 C CA . THR A 1 106 ? 2.876 -5.262 -19.490 1.00 48.50 106 THR A CA 1
ATOM 833 C C . THR A 1 106 ? 1.739 -4.787 -20.408 1.00 48.50 106 THR A C 1
ATOM 835 O O . THR A 1 106 ? 1.694 -3.606 -20.759 1.00 48.50 106 THR A O 1
ATOM 838 N N . PRO A 1 107 ? 0.757 -5.643 -20.748 1.00 55.03 107 PRO A N 1
ATOM 839 C CA . PRO A 1 107 ? -0.409 -5.230 -21.536 1.00 55.03 107 PRO A CA 1
ATOM 840 C C . PRO A 1 107 ? -1.257 -4.115 -20.898 1.00 55.03 107 PRO A C 1
ATOM 842 O O . PRO A 1 107 ? -2.031 -3.467 -21.596 1.00 55.03 107 PRO A O 1
ATOM 845 N N . VAL A 1 108 ? -1.137 -3.905 -19.580 1.00 70.38 108 VAL A N 1
ATOM 846 C CA . VAL A 1 108 ? -1.954 -2.954 -18.802 1.00 70.38 108 VAL A CA 1
ATOM 847 C C . VAL A 1 108 ? -1.152 -1.784 -18.214 1.00 70.38 108 VAL A C 1
ATOM 849 O O . VAL A 1 108 ? -1.749 -0.843 -17.700 1.00 70.38 108 VAL A O 1
ATOM 852 N N . THR A 1 109 ? 0.184 -1.828 -18.271 1.00 76.62 109 THR A N 1
ATOM 853 C CA . THR A 1 109 ? 1.094 -0.786 -17.763 1.00 76.62 109 THR A CA 1
ATOM 854 C C . THR A 1 109 ? 2.493 -0.887 -18.380 1.00 76.62 109 THR A C 1
ATOM 856 O O . THR A 1 109 ? 3.000 -1.988 -18.593 1.00 76.62 109 THR A O 1
ATOM 859 N N . THR A 1 110 ? 3.160 0.249 -18.577 1.00 80.62 110 THR A N 1
ATOM 860 C CA . THR A 1 110 ? 4.556 0.343 -19.041 1.00 80.62 110 THR A CA 1
ATOM 861 C C . THR A 1 110 ? 5.413 0.958 -17.937 1.00 80.62 110 THR A C 1
ATOM 863 O O . THR A 1 110 ? 5.037 1.983 -17.373 1.00 80.62 110 THR A O 1
ATOM 866 N N . ILE A 1 111 ? 6.562 0.351 -17.624 1.00 87.06 111 ILE A N 1
ATOM 867 C CA . ILE A 1 111 ? 7.512 0.860 -16.628 1.00 87.06 111 ILE A CA 1
ATOM 868 C C . ILE A 1 111 ? 8.771 1.327 -17.352 1.00 87.06 111 ILE A C 1
ATOM 870 O O . ILE A 1 111 ? 9.507 0.529 -17.929 1.00 87.06 111 ILE A O 1
ATOM 874 N N . VAL A 1 112 ? 9.020 2.633 -17.303 1.00 88.69 112 VAL A N 1
ATOM 875 C CA . VAL A 1 112 ? 10.244 3.241 -17.833 1.00 88.69 112 VAL A CA 1
ATOM 876 C C . VAL A 1 112 ? 11.313 3.210 -16.751 1.00 88.69 112 VAL A C 1
ATOM 878 O O . VAL A 1 112 ? 11.041 3.549 -15.601 1.00 88.69 112 VAL A O 1
ATOM 881 N N . VAL A 1 113 ? 12.524 2.805 -17.120 1.00 87.62 113 VAL A N 1
ATOM 882 C CA . VAL A 1 113 ? 13.691 2.847 -16.235 1.00 87.62 113 VAL A CA 1
ATOM 883 C C . VAL A 1 113 ? 14.740 3.702 -16.907 1.00 87.62 113 VAL A C 1
ATOM 885 O O . VAL A 1 113 ? 15.113 3.445 -18.053 1.00 87.62 113 VAL A O 1
ATOM 888 N N . ASN A 1 114 ? 15.121 4.773 -16.217 1.00 89.19 114 ASN A N 1
ATOM 889 C CA . ASN A 1 114 ? 15.972 5.804 -16.787 1.00 89.19 114 ASN A CA 1
ATOM 890 C C . ASN A 1 114 ? 17.395 5.273 -17.004 1.00 89.19 114 ASN A C 1
ATOM 892 O O . ASN A 1 114 ? 17.784 4.283 -16.381 1.00 89.19 114 ASN A O 1
ATOM 896 N N . PRO A 1 115 ? 18.203 5.924 -17.860 1.00 87.25 115 PRO A N 1
ATOM 897 C CA . PRO A 1 115 ? 19.536 5.442 -18.218 1.00 87.25 115 PRO A CA 1
ATOM 898 C C . PRO A 1 115 ? 20.477 5.161 -17.035 1.00 87.25 115 PRO A C 1
ATOM 900 O O . PRO A 1 115 ? 21.368 4.323 -17.167 1.00 87.25 115 PRO A O 1
ATOM 903 N N . ASN A 1 116 ? 20.292 5.847 -15.903 1.00 86.75 116 ASN A N 1
ATOM 904 C CA . ASN A 1 116 ? 21.113 5.685 -14.698 1.00 86.75 116 ASN A CA 1
ATOM 905 C C . ASN A 1 116 ? 20.471 4.783 -13.633 1.00 86.75 116 ASN A C 1
ATOM 907 O O . ASN A 1 116 ? 21.133 4.383 -12.672 1.00 86.75 116 ASN A O 1
ATOM 911 N N . ASP A 1 117 ? 19.205 4.423 -13.819 1.00 88.06 117 ASP A N 1
ATOM 912 C CA . ASP A 1 117 ? 18.467 3.578 -12.898 1.00 88.06 117 ASP A CA 1
ATOM 913 C C . ASP A 1 117 ? 18.751 2.101 -13.166 1.00 88.06 117 ASP A C 1
ATOM 915 O O . ASP A 1 117 ? 19.163 1.671 -14.247 1.00 88.06 117 ASP A O 1
ATOM 919 N N . ARG A 1 118 ? 18.481 1.276 -12.159 1.00 84.31 118 ARG A N 1
ATOM 920 C CA . ARG A 1 118 ? 18.467 -0.181 -12.301 1.00 84.31 118 ARG A CA 1
ATOM 921 C C . ARG A 1 118 ? 17.134 -0.705 -11.829 1.00 84.31 118 ARG A C 1
ATOM 923 O O . ARG A 1 118 ? 16.632 -0.237 -10.814 1.00 84.31 118 ARG A O 1
ATOM 930 N N . ALA A 1 119 ? 16.601 -1.730 -12.483 1.00 84.38 119 ALA A N 1
ATOM 931 C CA . ALA A 1 119 ? 15.479 -2.461 -11.914 1.00 84.38 119 ALA A CA 1
ATOM 932 C C . ALA A 1 119 ? 15.708 -3.962 -11.865 1.00 84.38 119 ALA A C 1
ATOM 934 O O . ALA A 1 119 ? 16.429 -4.540 -12.676 1.00 84.38 119 ALA A O 1
ATOM 935 N N . MET A 1 120 ? 15.048 -4.574 -10.893 1.00 79.62 120 MET A N 1
ATOM 936 C CA . MET A 1 120 ? 14.938 -6.013 -10.715 1.00 79.62 120 MET A CA 1
ATOM 937 C C . MET A 1 120 ? 13.496 -6.344 -10.346 1.00 79.62 120 MET A C 1
ATOM 939 O O . MET A 1 120 ? 12.785 -5.492 -9.812 1.00 79.62 120 MET A O 1
ATOM 943 N N . ILE A 1 121 ? 13.081 -7.582 -10.577 1.00 80.81 121 ILE A N 1
ATOM 944 C CA . ILE A 1 121 ? 11.859 -8.116 -9.966 1.00 80.81 121 ILE A CA 1
ATOM 945 C C . ILE A 1 121 ? 12.244 -8.840 -8.664 1.00 80.81 121 ILE A C 1
ATOM 947 O O . ILE A 1 121 ? 13.368 -9.323 -8.520 1.00 80.81 121 ILE A O 1
ATOM 951 N N . ASP A 1 122 ? 11.365 -8.873 -7.675 1.00 81.75 122 ASP A N 1
ATOM 952 C CA . ASP A 1 122 ? 11.546 -9.713 -6.490 1.00 81.75 122 ASP A CA 1
ATOM 953 C C . ASP A 1 122 ? 10.783 -11.043 -6.607 1.00 81.75 122 ASP A C 1
ATOM 955 O O . ASP A 1 122 ? 10.094 -11.315 -7.593 1.00 81.75 122 ASP A O 1
ATOM 959 N N . GLU A 1 123 ? 10.895 -11.904 -5.596 1.00 83.00 123 GLU A N 1
ATOM 960 C CA . GLU A 1 123 ? 10.164 -13.174 -5.581 1.00 83.00 123 GLU A CA 1
ATOM 961 C C . GLU A 1 123 ? 8.633 -13.021 -5.582 1.00 83.00 123 GLU A C 1
ATOM 963 O O . GLU A 1 123 ? 7.932 -13.996 -5.827 1.00 83.00 123 GLU A O 1
ATOM 968 N N . PHE A 1 124 ? 8.091 -11.831 -5.332 1.00 86.94 124 PHE A N 1
ATOM 969 C CA . PHE A 1 124 ? 6.653 -11.559 -5.333 1.00 86.94 124 PHE A CA 1
ATOM 970 C C . PHE A 1 124 ? 6.180 -10.890 -6.622 1.00 86.94 124 PHE A C 1
ATOM 972 O O . PHE A 1 124 ? 5.041 -10.430 -6.694 1.00 86.94 124 PHE A O 1
ATOM 979 N N . LEU A 1 125 ? 7.039 -10.861 -7.643 1.00 80.62 125 LEU A N 1
ATOM 980 C CA . LEU A 1 125 ? 6.791 -10.217 -8.926 1.00 80.62 125 LEU A CA 1
ATOM 981 C C . LEU A 1 125 ? 6.655 -8.686 -8.842 1.00 80.62 125 LEU A C 1
ATOM 983 O O . LEU A 1 125 ? 6.173 -8.059 -9.786 1.00 80.62 125 LEU A O 1
ATOM 987 N N . ASN A 1 126 ? 7.119 -8.064 -7.752 1.00 85.94 126 ASN A N 1
ATOM 988 C CA . ASN A 1 126 ? 7.199 -6.608 -7.675 1.00 85.94 126 ASN A CA 1
ATOM 989 C C . ASN A 1 126 ? 8.425 -6.098 -8.414 1.00 85.94 126 ASN A C 1
ATOM 991 O O . ASN A 1 126 ? 9.482 -6.722 -8.414 1.00 85.94 126 ASN A O 1
ATOM 995 N N . VAL A 1 127 ? 8.310 -4.887 -8.940 1.00 84.88 127 VAL A N 1
ATOM 996 C CA . VAL A 1 127 ? 9.368 -4.194 -9.674 1.00 84.88 127 VAL A CA 1
ATOM 997 C C . VAL A 1 127 ? 10.074 -3.242 -8.731 1.00 84.88 127 VAL A C 1
ATOM 999 O O . VAL A 1 127 ? 9.475 -2.291 -8.232 1.00 84.88 127 VAL A O 1
ATOM 1002 N N . ARG A 1 128 ? 11.357 -3.482 -8.479 1.00 87.38 128 ARG A N 1
ATOM 1003 C CA . ARG A 1 128 ? 12.181 -2.640 -7.616 1.00 87.38 128 ARG A CA 1
ATOM 1004 C C . ARG A 1 128 ? 13.119 -1.815 -8.471 1.00 87.38 128 ARG A C 1
ATOM 1006 O O . ARG A 1 128 ? 14.064 -2.363 -9.032 1.00 87.38 128 ARG A O 1
ATOM 1013 N N . ILE A 1 129 ? 12.860 -0.513 -8.539 1.00 88.44 129 ILE A N 1
ATOM 1014 C CA . ILE A 1 129 ? 13.729 0.453 -9.209 1.00 88.44 129 ILE A CA 1
ATOM 1015 C C . ILE A 1 129 ? 14.669 1.055 -8.164 1.00 88.44 129 ILE A C 1
ATOM 1017 O O . ILE A 1 129 ? 14.232 1.594 -7.148 1.00 88.44 129 ILE A O 1
ATOM 1021 N N . LEU A 1 130 ? 15.966 0.922 -8.406 1.00 88.06 130 LEU A N 1
ATOM 1022 C CA . LEU A 1 130 ? 17.019 1.633 -7.703 1.00 88.06 130 LEU A CA 1
ATOM 1023 C C . LEU A 1 130 ? 17.379 2.841 -8.554 1.00 88.06 130 LEU A C 1
ATOM 1025 O O . LEU A 1 130 ? 17.953 2.676 -9.632 1.00 88.06 130 LEU A O 1
ATOM 1029 N N . ALA A 1 131 ? 17.010 4.022 -8.065 1.00 87.69 131 ALA A N 1
ATOM 1030 C CA . ALA A 1 131 ? 17.349 5.264 -8.730 1.00 87.69 131 ALA A CA 1
ATOM 1031 C C . ALA A 1 131 ? 18.873 5.443 -8.753 1.00 87.69 131 ALA A C 1
ATOM 1033 O O . ALA A 1 131 ? 19.532 5.282 -7.717 1.00 87.69 131 ALA A O 1
ATOM 1034 N N . GLY A 1 132 ? 19.422 5.734 -9.929 1.00 79.50 132 GLY A N 1
ATOM 1035 C CA . GLY A 1 132 ? 20.790 6.220 -10.055 1.00 79.50 132 GLY A CA 1
ATOM 1036 C C . GLY A 1 132 ? 20.892 7.618 -9.451 1.00 79.50 132 GLY A C 1
ATOM 1037 O O . GLY A 1 132 ? 19.957 8.406 -9.569 1.00 79.50 132 GLY A O 1
ATOM 1038 N N . ALA A 1 133 ? 21.995 7.905 -8.759 1.00 58.34 133 ALA A N 1
ATOM 1039 C CA . ALA A 1 133 ? 22.328 9.274 -8.364 1.00 58.34 133 ALA A CA 1
ATOM 1040 C C . ALA A 1 133 ? 22.839 10.075 -9.567 1.00 58.34 133 ALA A C 1
ATOM 1042 O O . ALA A 1 133 ? 23.541 9.460 -10.406 1.00 58.34 133 ALA A O 1
#

Secondary structure (DSSP, 8-state):
-PPPSSSSPPPHHHHHHHHHHHHHHHHHHH-TTTT-GGG----------------PPPPPPPPP-TT--GGGGEEEEEEEEEGGGTEEEEEEEEBTTT-SSS--EETTEE----TT-EEEE-TTS-EEEE---